Protein AF-A0A4Y2HZD9-F1 (afdb_monomer)

Structure (mmCIF, N/CA/C/O backbone):
data_AF-A0A4Y2HZD9-F1
#
_entry.id   AF-A0A4Y2HZD9-F1
#
loop_
_atom_site.group_PDB
_atom_site.id
_atom_site.type_symbol
_atom_site.label_atom_id
_atom_site.label_alt_id
_atom_site.label_comp_id
_atom_site.label_asym_id
_atom_site.label_entity_id
_atom_site.label_seq_id
_atom_site.pdbx_PDB_ins_code
_atom_site.Cartn_x
_atom_site.Cartn_y
_atom_site.Cartn_z
_atom_site.occupancy
_atom_site.B_iso_or_equiv
_atom_site.auth_seq_id
_atom_site.auth_comp_id
_atom_site.auth_asym_id
_atom_site.auth_atom_id
_atom_site.pdbx_PDB_model_num
ATOM 1 N N . MET A 1 1 ? -0.268 2.618 -6.077 1.00 78.06 1 MET A N 1
ATOM 2 C CA . MET A 1 1 ? -0.178 1.717 -7.253 1.00 78.06 1 MET A CA 1
ATOM 3 C C . MET A 1 1 ? -0.123 2.433 -8.601 1.00 78.06 1 MET A C 1
ATOM 5 O O . MET A 1 1 ? 0.536 1.923 -9.491 1.00 78.06 1 MET A O 1
ATOM 9 N N . ILE A 1 2 ? -0.770 3.588 -8.806 1.00 83.94 2 ILE A N 1
ATOM 10 C CA . ILE A 1 2 ? -0.682 4.289 -10.107 1.00 83.94 2 ILE A CA 1
ATOM 11 C C . ILE A 1 2 ? 0.770 4.608 -10.496 1.00 83.94 2 ILE A C 1
ATOM 13 O O . ILE A 1 2 ? 1.170 4.288 -11.606 1.00 83.94 2 ILE A O 1
ATOM 17 N N . GLY A 1 3 ? 1.582 5.127 -9.566 1.00 82.69 3 GLY A N 1
ATOM 18 C CA . GLY A 1 3 ? 2.997 5.425 -9.830 1.00 82.69 3 GLY A CA 1
ATOM 19 C C . GLY A 1 3 ? 3.832 4.200 -10.225 1.00 82.69 3 GLY A C 1
ATOM 20 O O . GLY A 1 3 ? 4.647 4.285 -11.137 1.00 82.69 3 GLY A O 1
ATOM 21 N N . THR A 1 4 ? 3.586 3.038 -9.607 1.00 86.00 4 THR A N 1
ATOM 22 C CA . THR A 1 4 ? 4.273 1.784 -9.960 1.00 86.00 4 THR A CA 1
ATOM 23 C C . THR A 1 4 ? 3.893 1.286 -11.345 1.00 86.00 4 THR A C 1
ATOM 25 O O . THR A 1 4 ? 4.765 0.890 -12.113 1.00 86.00 4 THR A O 1
ATOM 28 N N . PHE A 1 5 ? 2.601 1.321 -11.680 1.00 86.75 5 PHE A N 1
ATOM 29 C CA . PHE A 1 5 ? 2.126 0.870 -12.987 1.00 86.75 5 PHE A CA 1
ATOM 30 C C . PHE A 1 5 ? 2.533 1.821 -14.105 1.00 86.75 5 PHE A C 1
ATOM 32 O O . PHE A 1 5 ? 2.987 1.365 -15.147 1.00 86.75 5 PHE A O 1
ATOM 39 N N . TRP A 1 6 ? 2.435 3.129 -13.871 1.00 85.50 6 TRP A N 1
ATOM 40 C CA . TRP A 1 6 ? 2.895 4.143 -14.813 1.00 85.50 6 TRP A CA 1
ATOM 41 C C . TRP A 1 6 ? 4.392 4.004 -15.088 1.00 85.50 6 TRP A C 1
ATOM 43 O O . TRP A 1 6 ? 4.811 3.988 -16.242 1.00 85.50 6 TRP A O 1
ATOM 53 N N . GLY A 1 7 ? 5.184 3.815 -14.027 1.00 85.38 7 GLY A N 1
ATOM 54 C CA . GLY A 1 7 ? 6.617 3.601 -14.154 1.00 85.38 7 GLY A CA 1
ATOM 55 C C . GLY A 1 7 ? 6.957 2.361 -14.987 1.00 85.38 7 GLY A C 1
ATOM 56 O O . GLY A 1 7 ? 7.726 2.434 -15.943 1.00 85.38 7 GLY A O 1
ATOM 57 N N . GLY A 1 8 ? 6.320 1.227 -14.681 1.00 84.88 8 GLY A N 1
ATOM 58 C CA . GLY A 1 8 ? 6.495 -0.007 -15.451 1.00 84.88 8 GLY A CA 1
ATOM 59 C C . GLY A 1 8 ? 6.060 0.125 -16.915 1.00 84.88 8 GLY A C 1
ATOM 60 O O . GLY A 1 8 ? 6.761 -0.349 -17.807 1.00 84.88 8 GLY A O 1
ATOM 61 N N . TYR A 1 9 ? 4.946 0.813 -17.174 1.00 85.94 9 TYR A N 1
ATOM 62 C CA . TYR A 1 9 ? 4.437 1.053 -18.524 1.00 85.94 9 TYR A CA 1
ATOM 63 C C . TYR A 1 9 ? 5.407 1.888 -19.366 1.00 85.94 9 TYR A C 1
ATOM 65 O O . TYR A 1 9 ? 5.799 1.467 -20.454 1.00 85.94 9 TYR A O 1
ATOM 73 N N . CYS A 1 10 ? 5.852 3.040 -18.855 1.00 84.50 10 CYS A N 1
ATOM 74 C CA . CYS A 1 10 ? 6.812 3.888 -19.560 1.00 84.50 10 CYS A CA 1
ATOM 75 C C . CYS A 1 10 ? 8.132 3.151 -19.819 1.00 84.50 10 CYS A C 1
ATOM 77 O O . CYS A 1 10 ? 8.665 3.233 -20.924 1.00 84.50 10 CYS A O 1
ATOM 79 N N . ALA A 1 11 ? 8.626 2.377 -18.846 1.00 84.00 11 ALA A N 1
ATOM 80 C CA . ALA A 1 11 ? 9.841 1.586 -19.024 1.00 84.00 11 ALA A CA 1
ATOM 81 C C . ALA A 1 11 ? 9.712 0.537 -20.143 1.00 84.00 11 ALA A C 1
ATOM 83 O O . ALA A 1 11 ? 10.686 0.258 -20.843 1.00 84.00 11 ALA A O 1
ATOM 84 N N . MET A 1 12 ? 8.518 -0.029 -20.335 1.00 81.00 12 MET A N 1
ATOM 85 C CA . MET A 1 12 ? 8.252 -0.989 -21.403 1.00 81.00 12 MET A CA 1
ATOM 86 C C . MET A 1 12 ? 8.132 -0.316 -22.777 1.00 81.00 12 MET A C 1
ATOM 88 O O . MET A 1 12 ? 8.763 -0.773 -23.727 1.00 81.00 12 MET A O 1
ATOM 92 N N . VAL A 1 13 ? 7.370 0.778 -22.881 1.00 83.56 13 VAL A N 1
ATOM 93 C CA . VAL A 1 13 ? 7.128 1.496 -24.148 1.00 83.56 13 VAL A CA 1
ATOM 94 C C . VAL A 1 13 ? 8.403 2.127 -24.697 1.00 83.56 13 VAL A C 1
ATOM 96 O O . VAL A 1 13 ? 8.680 2.031 -25.889 1.00 83.56 13 VAL A O 1
ATOM 99 N N . PHE A 1 14 ? 9.210 2.748 -23.839 1.00 80.00 14 PHE A N 1
ATOM 100 C CA . PHE A 1 14 ? 10.403 3.471 -24.274 1.00 80.00 14 PHE A CA 1
ATOM 101 C C . PHE A 1 14 ? 11.665 2.606 -24.302 1.00 80.00 14 PHE A C 1
ATOM 103 O O . PHE A 1 14 ? 12.737 3.122 -24.594 1.00 80.00 14 PHE A O 1
ATOM 110 N N . ARG A 1 15 ? 11.559 1.290 -24.064 1.00 75.62 15 ARG A N 1
ATOM 111 C CA . ARG A 1 15 ? 12.684 0.361 -23.848 1.00 75.62 15 ARG A CA 1
ATOM 112 C C . ARG A 1 15 ? 13.853 0.495 -24.834 1.00 75.62 15 ARG A C 1
ATOM 114 O O . ARG A 1 15 ? 14.992 0.324 -24.419 1.00 75.62 15 ARG A O 1
ATOM 121 N N . GLN A 1 16 ? 13.589 0.764 -26.114 1.00 75.44 16 GLN A N 1
ATOM 122 C CA . GLN A 1 16 ? 14.630 0.881 -27.150 1.00 75.44 16 GLN A CA 1
ATOM 123 C C . GLN A 1 16 ? 15.399 2.215 -27.123 1.00 75.44 16 GLN A C 1
ATOM 125 O O . GLN A 1 16 ? 16.511 2.267 -27.632 1.00 75.44 16 GLN A O 1
ATOM 130 N N . ASN A 1 17 ? 14.840 3.258 -26.503 1.00 74.62 17 ASN A N 1
ATOM 131 C CA . ASN A 1 17 ? 15.396 4.615 -26.456 1.00 74.62 17 ASN A CA 1
ATOM 132 C C . ASN A 1 17 ? 15.811 5.036 -25.032 1.00 74.62 17 ASN A C 1
ATOM 134 O O . ASN A 1 17 ? 15.954 6.228 -24.768 1.00 74.62 17 ASN A O 1
ATOM 138 N N . MET A 1 18 ? 15.924 4.094 -24.086 1.00 78.56 18 MET A N 1
ATOM 139 C CA . MET A 1 18 ? 16.172 4.422 -22.677 1.00 78.56 18 MET A CA 1
ATOM 140 C C . MET A 1 18 ? 17.650 4.301 -22.324 1.00 78.56 18 MET A C 1
ATOM 142 O O . MET A 1 18 ? 18.189 3.196 -22.264 1.00 78.56 18 MET A O 1
ATOM 146 N N . ASP A 1 19 ? 18.260 5.431 -21.981 1.00 86.38 19 ASP A N 1
ATOM 147 C CA . ASP A 1 19 ? 19.543 5.457 -21.284 1.00 86.38 19 ASP A CA 1
ATOM 148 C C . ASP A 1 19 ? 19.384 5.052 -19.808 1.00 86.38 19 ASP A C 1
ATOM 150 O O . ASP A 1 19 ? 18.301 5.145 -19.215 1.00 86.38 19 ASP A O 1
ATOM 154 N N . TYR A 1 20 ? 20.489 4.633 -19.183 1.00 84.25 20 TYR A N 1
ATOM 155 C CA . TYR A 1 20 ? 20.511 4.193 -17.783 1.00 84.25 20 TYR A CA 1
ATOM 156 C C . TYR A 1 20 ? 20.001 5.260 -16.805 1.00 84.25 20 TYR A C 1
ATOM 158 O O . TYR A 1 20 ? 19.301 4.926 -15.848 1.00 84.25 20 TYR A O 1
ATOM 166 N N . GLU A 1 21 ? 20.310 6.536 -17.048 1.00 86.31 21 GLU A N 1
ATOM 167 C CA . GLU A 1 21 ? 19.846 7.646 -16.206 1.00 86.31 21 GLU A CA 1
ATOM 168 C C . GLU A 1 21 ? 18.326 7.801 -16.261 1.00 86.31 21 GLU A C 1
ATOM 170 O O . GLU A 1 21 ? 17.665 7.947 -15.230 1.00 86.31 21 GLU A O 1
ATOM 175 N N . TYR A 1 22 ? 17.753 7.702 -17.461 1.00 84.75 22 TYR A N 1
ATOM 176 C CA . TYR A 1 22 ? 16.314 7.807 -17.656 1.00 84.75 22 TYR A CA 1
ATOM 177 C C . TYR A 1 22 ? 15.584 6.609 -17.037 1.00 84.75 22 TYR A C 1
ATOM 179 O O . TYR A 1 22 ? 14.567 6.782 -16.366 1.00 84.75 22 TYR A O 1
ATOM 187 N N . PHE A 1 23 ? 16.144 5.401 -17.160 1.00 85.31 23 PHE A N 1
ATOM 188 C CA . PHE A 1 23 ? 15.626 4.217 -16.474 1.00 85.31 23 PHE A CA 1
ATOM 189 C C . PHE A 1 23 ? 15.626 4.384 -14.946 1.00 85.31 23 PHE A C 1
ATOM 191 O O . PHE A 1 23 ? 14.612 4.119 -14.298 1.00 85.31 23 PHE A O 1
ATOM 198 N N . PHE A 1 24 ? 16.721 4.875 -14.357 1.00 86.38 24 PHE A N 1
ATOM 199 C CA . PHE A 1 24 ? 16.798 5.133 -12.915 1.00 86.38 24 PHE A CA 1
ATOM 200 C C . PHE A 1 24 ? 15.796 6.195 -12.455 1.00 86.38 24 PHE A C 1
ATOM 202 O O . PHE A 1 24 ? 15.105 5.994 -11.453 1.00 86.38 24 PHE A O 1
ATOM 209 N N . SER A 1 25 ? 15.667 7.283 -13.217 1.00 87.38 25 SER A N 1
ATOM 210 C CA . SER A 1 25 ? 14.686 8.347 -12.975 1.00 87.38 25 SER A CA 1
ATOM 211 C C . SER A 1 25 ? 13.246 7.818 -12.936 1.00 87.38 25 SER A C 1
ATOM 213 O O . SER A 1 25 ? 12.406 8.339 -12.208 1.00 87.38 25 SER A O 1
ATOM 215 N N . LEU A 1 26 ? 12.966 6.728 -13.653 1.00 86.12 26 LEU A N 1
ATOM 216 C CA . LEU A 1 26 ? 11.655 6.083 -13.716 1.00 86.12 26 LEU A CA 1
ATOM 217 C C . LEU A 1 26 ? 11.439 5.019 -12.623 1.00 86.12 26 LEU A C 1
ATOM 219 O O . LEU A 1 26 ? 10.344 4.896 -12.057 1.00 86.12 26 LEU A O 1
ATOM 223 N N . MET A 1 27 ? 12.483 4.263 -12.280 1.00 86.06 27 MET A N 1
ATOM 224 C CA . MET A 1 27 ? 12.415 3.181 -11.289 1.00 86.06 27 MET A CA 1
ATOM 225 C C . MET A 1 27 ? 12.418 3.683 -9.839 1.00 86.06 27 MET A C 1
ATOM 227 O O . MET A 1 27 ? 11.765 3.093 -8.978 1.00 86.06 27 MET A O 1
ATOM 231 N N . VAL A 1 28 ? 13.105 4.790 -9.544 1.00 89.94 28 VAL A N 1
ATOM 232 C CA . VAL A 1 28 ? 13.182 5.323 -8.172 1.00 89.94 28 VAL A CA 1
ATOM 233 C C . VAL A 1 28 ? 11.818 5.829 -7.669 1.00 89.94 28 VAL A C 1
ATOM 235 O O . VAL A 1 28 ? 11.384 5.380 -6.604 1.00 89.94 28 VAL A O 1
ATOM 238 N N . PRO A 1 29 ? 11.075 6.685 -8.401 1.00 89.44 29 PRO A N 1
ATOM 239 C CA . PRO A 1 29 ? 9.765 7.159 -7.954 1.00 89.44 29 PRO A CA 1
ATOM 240 C C . PRO A 1 29 ? 8.715 6.047 -7.915 1.00 89.44 29 PRO A C 1
ATOM 242 O O . PRO A 1 29 ? 7.870 6.020 -7.018 1.00 89.44 29 PRO A O 1
ATOM 245 N N . SER A 1 30 ? 8.768 5.102 -8.860 1.00 8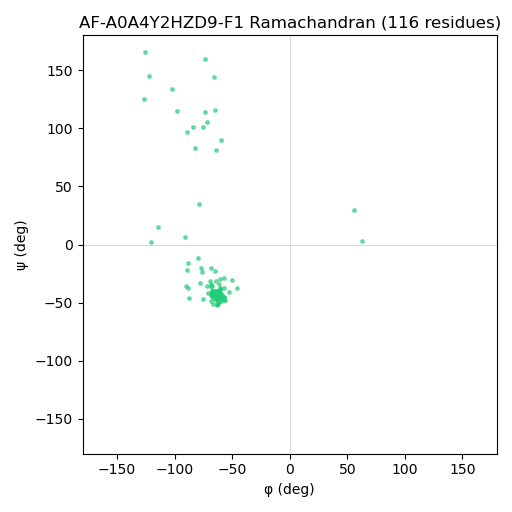8.81 30 SER A N 1
ATOM 246 C CA . SER A 1 30 ? 7.866 3.948 -8.861 1.00 88.81 30 SER A CA 1
ATOM 247 C C . SER A 1 30 ? 8.110 3.068 -7.632 1.00 88.81 30 SER A C 1
ATOM 249 O O . SER A 1 30 ? 7.157 2.793 -6.898 1.00 88.81 30 SER A O 1
ATOM 251 N N . GLY A 1 31 ? 9.366 2.741 -7.319 1.00 90.50 31 GLY A N 1
ATOM 252 C CA . GLY A 1 31 ? 9.747 2.047 -6.087 1.00 90.50 31 GLY A CA 1
ATOM 253 C C . GLY A 1 31 ? 9.307 2.789 -4.821 1.00 90.50 31 GLY A C 1
ATOM 254 O O . GLY A 1 31 ? 8.660 2.197 -3.959 1.00 90.50 31 GLY A O 1
ATOM 255 N N . ALA A 1 32 ? 9.561 4.098 -4.737 1.00 92.38 32 ALA A N 1
ATOM 256 C CA . ALA A 1 32 ? 9.144 4.927 -3.603 1.00 92.38 32 ALA A CA 1
ATOM 257 C C . ALA A 1 32 ? 7.615 4.958 -3.417 1.00 92.38 32 ALA A C 1
ATOM 259 O O . ALA A 1 32 ? 7.104 4.925 -2.298 1.00 92.38 32 ALA A O 1
ATOM 260 N N . SER A 1 33 ? 6.852 4.977 -4.513 1.00 91.12 33 SER A N 1
ATOM 261 C CA . SER A 1 33 ? 5.388 4.946 -4.444 1.00 91.12 33 SER A CA 1
ATOM 262 C C . SER A 1 33 ? 4.845 3.597 -3.952 1.00 91.12 33 SER A C 1
ATOM 264 O O . SER A 1 33 ? 3.815 3.558 -3.274 1.00 91.12 33 SER A O 1
ATOM 266 N N . LEU A 1 34 ? 5.541 2.494 -4.254 1.00 91.19 34 LEU A N 1
ATOM 267 C CA . LEU A 1 34 ? 5.220 1.164 -3.736 1.00 91.19 34 LEU A CA 1
ATOM 268 C C . LEU A 1 34 ? 5.493 1.079 -2.235 1.00 91.19 34 LEU A C 1
ATOM 270 O O . LEU A 1 34 ? 4.633 0.629 -1.479 1.00 91.19 34 LEU A O 1
ATOM 274 N N . THR A 1 35 ? 6.674 1.524 -1.803 1.00 93.25 35 THR A N 1
ATOM 275 C CA . THR A 1 35 ? 7.077 1.465 -0.393 1.00 93.25 35 THR A CA 1
ATOM 276 C C . THR A 1 35 ? 6.181 2.334 0.475 1.00 93.25 35 THR A C 1
ATOM 278 O O . THR A 1 35 ? 5.718 1.866 1.512 1.00 93.25 35 THR A O 1
ATOM 281 N N . LEU A 1 36 ? 5.847 3.549 0.031 1.00 93.19 36 LEU A N 1
ATOM 282 C CA . LEU A 1 36 ? 4.921 4.431 0.742 1.00 93.19 36 LEU A CA 1
ATOM 283 C C . LEU A 1 36 ? 3.528 3.807 0.875 1.00 93.19 36 LEU A C 1
ATOM 285 O O . LEU A 1 36 ? 2.927 3.842 1.947 1.00 93.19 36 LEU A O 1
ATOM 289 N N . MET A 1 37 ? 3.023 3.181 -0.189 1.00 92.00 37 MET A N 1
ATOM 290 C CA . MET A 1 37 ? 1.737 2.493 -0.137 1.00 92.00 37 MET A CA 1
ATOM 291 C C . MET A 1 37 ? 1.757 1.315 0.847 1.00 92.00 37 MET A C 1
ATOM 293 O O . MET A 1 37 ? 0.832 1.175 1.647 1.00 92.00 37 MET A O 1
ATOM 297 N N . LEU A 1 38 ? 2.805 0.485 0.818 1.00 92.00 38 LEU A N 1
ATOM 298 C CA . LEU A 1 38 ? 2.964 -0.619 1.767 1.00 92.00 38 LEU A CA 1
ATOM 299 C C . LEU A 1 38 ? 3.080 -0.111 3.205 1.00 92.00 38 LEU A C 1
ATOM 301 O O . LEU A 1 38 ? 2.447 -0.684 4.084 1.00 92.00 38 LEU A O 1
ATOM 305 N N . LEU A 1 39 ? 3.816 0.977 3.444 1.00 94.50 39 LEU A N 1
ATOM 306 C CA . LEU A 1 39 ? 3.968 1.583 4.767 1.00 94.50 39 LEU A CA 1
ATOM 307 C C . LEU A 1 39 ? 2.615 2.018 5.349 1.00 94.50 39 LEU A C 1
ATOM 309 O O . LEU A 1 39 ? 2.318 1.726 6.508 1.00 94.50 39 LEU A O 1
ATOM 313 N N . ILE A 1 40 ? 1.774 2.670 4.540 1.00 92.25 40 ILE A N 1
ATOM 314 C CA . ILE A 1 40 ? 0.429 3.098 4.954 1.00 92.25 40 ILE A CA 1
ATOM 315 C C . ILE A 1 40 ? -0.453 1.884 5.260 1.00 92.25 40 ILE A C 1
ATOM 317 O O . ILE A 1 40 ? -1.104 1.845 6.300 1.00 92.25 40 ILE A O 1
ATOM 321 N N . MET A 1 41 ? -0.460 0.871 4.390 1.00 92.81 41 MET A N 1
ATOM 322 C CA . MET A 1 41 ? -1.292 -0.316 4.609 1.00 92.81 41 MET A CA 1
ATOM 323 C C . MET A 1 41 ? -0.826 -1.144 5.809 1.00 92.81 41 MET A C 1
ATOM 325 O O . MET A 1 41 ? -1.660 -1.596 6.588 1.00 92.81 41 MET A O 1
ATOM 329 N N . LEU A 1 42 ? 0.487 -1.317 5.989 1.00 92.69 42 LEU A N 1
ATOM 330 C CA . LEU A 1 42 ? 1.067 -2.036 7.125 1.00 92.69 42 LEU A CA 1
ATOM 331 C C . LEU A 1 42 ? 0.744 -1.330 8.438 1.00 92.69 42 LEU A C 1
ATOM 333 O 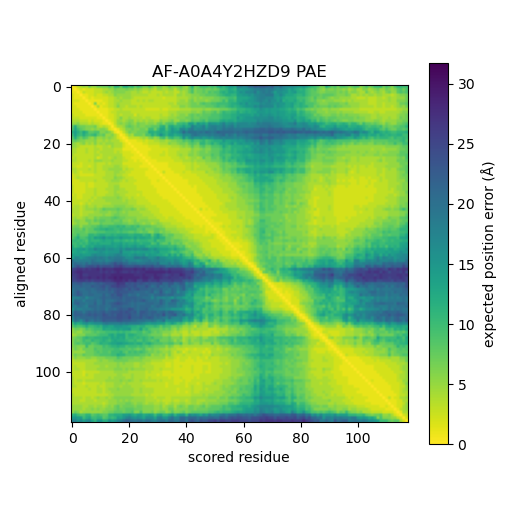O . LEU A 1 42 ? 0.200 -1.960 9.342 1.00 92.69 42 LEU A O 1
ATOM 337 N N . SER A 1 43 ? 1.012 -0.025 8.530 1.00 92.88 43 SER A N 1
ATOM 338 C CA . SER A 1 43 ? 0.692 0.755 9.731 1.00 92.88 43 SER A CA 1
ATOM 339 C C . SER A 1 43 ? -0.808 0.737 10.034 1.00 92.88 43 SER A C 1
ATOM 341 O O . SER A 1 43 ? -1.188 0.433 11.163 1.00 92.88 43 SER A O 1
ATOM 343 N N . GLY A 1 44 ? -1.659 0.940 9.024 1.00 9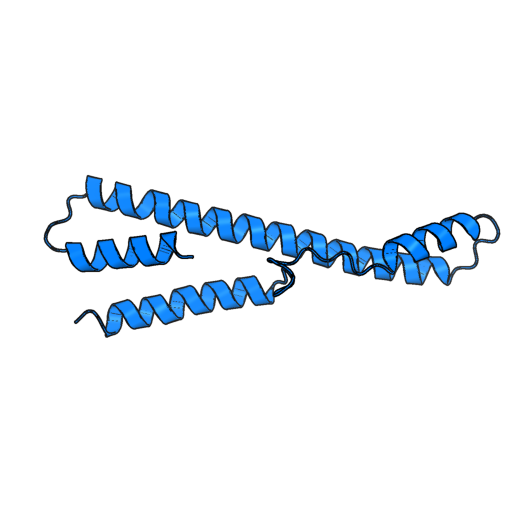1.06 44 GLY A N 1
ATOM 344 C CA . GLY A 1 44 ? -3.111 0.833 9.167 1.00 91.06 44 GLY A CA 1
ATOM 345 C C . GLY A 1 44 ? -3.560 -0.547 9.654 1.00 91.06 44 GLY A C 1
ATOM 346 O O . GLY A 1 44 ? -4.380 -0.638 10.566 1.00 91.06 44 GLY A O 1
ATOM 347 N N . SER A 1 45 ? -2.989 -1.625 9.105 1.00 92.88 45 SER A N 1
ATOM 348 C CA . SER A 1 45 ? -3.329 -2.995 9.510 1.00 92.88 45 SER A CA 1
ATOM 349 C C . SER A 1 45 ? -2.903 -3.312 10.941 1.00 92.88 45 SER A C 1
ATOM 351 O O . SER A 1 45 ? -3.674 -3.912 11.684 1.00 92.88 45 SER A O 1
ATOM 353 N N . LEU A 1 46 ? -1.724 -2.846 11.362 1.00 91.12 46 LEU A N 1
ATOM 354 C CA . LEU A 1 46 ? -1.226 -3.046 12.722 1.00 91.12 46 LEU A CA 1
ATOM 355 C C . LEU A 1 46 ? -2.088 -2.303 13.744 1.00 91.12 46 LEU A C 1
ATOM 357 O O . LEU A 1 46 ? -2.425 -2.859 14.787 1.00 91.12 46 LEU A O 1
ATOM 361 N N . VAL A 1 47 ? -2.482 -1.065 13.435 1.00 91.31 47 VAL A N 1
ATOM 362 C CA . VAL A 1 47 ? -3.382 -0.277 14.288 1.00 91.31 47 VAL A CA 1
ATOM 363 C C . VAL A 1 47 ? -4.755 -0.945 14.393 1.00 91.31 47 VAL A C 1
ATOM 365 O O . VAL A 1 47 ? -5.304 -1.046 15.492 1.00 91.31 47 VAL A O 1
ATOM 368 N N . ASN A 1 48 ? -5.295 -1.454 13.285 1.00 90.75 48 ASN A N 1
ATOM 369 C CA . ASN A 1 48 ? -6.570 -2.173 13.290 1.00 90.75 48 ASN A CA 1
ATOM 370 C C . ASN A 1 48 ? -6.506 -3.463 14.114 1.00 90.75 48 ASN A C 1
ATOM 372 O O . ASN A 1 48 ? -7.376 -3.696 14.951 1.00 90.75 48 ASN A O 1
ATOM 376 N N . GLU A 1 49 ? -5.461 -4.271 13.940 1.00 88.94 49 GLU A N 1
ATOM 377 C CA . GLU A 1 49 ? -5.256 -5.495 14.724 1.00 88.94 49 GLU A CA 1
ATOM 378 C C . GLU A 1 49 ? -5.097 -5.206 16.216 1.00 88.94 49 GLU A C 1
ATOM 380 O O . GLU A 1 49 ? -5.693 -5.891 17.051 1.00 88.94 49 GLU A O 1
ATOM 385 N N . MET A 1 50 ? -4.333 -4.167 16.561 1.00 87.50 50 MET A N 1
ATOM 386 C CA . MET A 1 50 ? -4.163 -3.746 17.948 1.00 87.50 50 MET A CA 1
ATOM 387 C C . MET A 1 50 ? -5.494 -3.292 18.550 1.00 87.50 50 MET A C 1
ATOM 389 O O . MET A 1 50 ? -5.803 -3.670 19.674 1.00 87.50 50 MET A O 1
ATOM 393 N N . THR A 1 51 ? -6.313 -2.559 17.795 1.00 85.94 51 THR A N 1
ATOM 394 C CA . THR A 1 51 ? -7.631 -2.098 18.256 1.00 85.94 51 THR A CA 1
ATOM 395 C C . THR A 1 51 ? -8.566 -3.276 18.541 1.00 85.94 51 THR A C 1
ATOM 397 O O . THR A 1 51 ? -9.191 -3.314 19.601 1.00 85.94 51 THR A O 1
ATOM 400 N N . ILE A 1 52 ? -8.603 -4.279 17.656 1.00 85.12 52 ILE A N 1
ATOM 401 C CA . ILE A 1 52 ? -9.389 -5.510 17.847 1.00 85.12 52 ILE A CA 1
ATOM 402 C C . ILE A 1 52 ? -8.898 -6.281 19.083 1.00 85.12 52 ILE A C 1
ATOM 404 O O . ILE A 1 52 ? -9.693 -6.709 19.920 1.00 85.12 52 ILE A O 1
ATOM 408 N N . SER A 1 53 ? -7.580 -6.421 19.243 1.00 85.00 53 SER A N 1
ATOM 409 C CA . SER A 1 53 ? -6.986 -7.086 20.408 1.00 85.00 53 SER A CA 1
ATOM 410 C C . SER A 1 53 ? -7.316 -6.354 21.716 1.00 85.00 53 SER A C 1
ATOM 412 O O . SER A 1 53 ? -7.761 -6.970 22.687 1.00 85.00 53 SER A O 1
ATOM 414 N N . SER A 1 54 ? -7.191 -5.024 21.735 1.00 82.50 54 SER A N 1
ATOM 415 C CA . SER A 1 54 ? -7.550 -4.194 22.887 1.00 82.50 54 SER A CA 1
ATOM 416 C C . SER A 1 54 ? -9.033 -4.302 23.238 1.00 82.50 54 SER A C 1
ATOM 418 O O . SER A 1 54 ? -9.356 -4.404 24.420 1.00 82.50 54 SER A O 1
ATOM 420 N N . GLN A 1 55 ? -9.929 -4.353 22.247 1.00 80.81 55 GLN A N 1
ATOM 421 C CA . GLN A 1 55 ? -11.359 -4.591 22.474 1.00 80.81 55 GLN A CA 1
ATOM 422 C C . GLN A 1 55 ? -11.610 -5.944 23.148 1.00 80.81 55 GLN A C 1
ATOM 424 O O . GLN A 1 55 ? -12.375 -6.008 24.111 1.00 80.81 55 GLN A O 1
ATOM 429 N N . HIS A 1 56 ? -10.941 -7.013 22.708 1.00 80.75 56 HIS A N 1
ATOM 430 C CA . HIS A 1 56 ? -11.058 -8.330 23.340 1.00 80.75 56 HIS A CA 1
ATOM 431 C C . HIS A 1 56 ? -10.555 -8.339 24.788 1.00 80.75 56 HIS A C 1
ATOM 433 O O . HIS A 1 56 ? -11.208 -8.917 25.659 1.00 80.75 56 HIS A O 1
ATOM 439 N N . VAL A 1 57 ? -9.427 -7.679 25.071 1.00 80.62 57 VAL A N 1
ATOM 440 C CA . VAL A 1 57 ? -8.908 -7.541 26.443 1.00 80.62 57 VAL A CA 1
ATOM 441 C C . VAL A 1 57 ? -9.896 -6.772 27.319 1.00 80.62 57 VAL A C 1
ATOM 443 O O . VAL A 1 57 ? -10.179 -7.202 28.434 1.00 80.62 57 VAL A O 1
ATOM 446 N N . LEU A 1 58 ? -10.473 -5.685 26.806 1.00 75.81 58 LEU A N 1
ATOM 447 C CA . LEU A 1 58 ? -11.483 -4.890 27.507 1.00 75.81 58 LEU A CA 1
ATOM 448 C C . LEU A 1 58 ? -12.759 -5.672 27.800 1.00 75.81 58 LEU A C 1
ATOM 450 O O . LEU A 1 58 ? -13.266 -5.601 28.916 1.00 75.81 58 LEU A O 1
ATOM 454 N N . GLN A 1 59 ? -13.257 -6.450 26.837 1.00 74.81 59 GLN A N 1
ATOM 455 C CA . GLN A 1 59 ? -14.393 -7.345 27.059 1.00 74.81 59 GLN A CA 1
ATOM 456 C C . GLN A 1 59 ? -14.089 -8.346 28.178 1.00 74.81 59 GLN A C 1
ATOM 458 O O . GLN A 1 59 ? -14.893 -8.513 29.095 1.00 74.81 59 GLN A O 1
ATOM 463 N N . LYS A 1 60 ? -12.897 -8.951 28.159 1.00 76.25 60 LYS A N 1
ATOM 464 C CA . LYS A 1 60 ? -12.463 -9.897 29.192 1.00 76.25 60 LYS A CA 1
ATOM 465 C C . LYS A 1 60 ? -12.332 -9.235 30.566 1.00 76.25 60 LYS A C 1
ATOM 467 O O . LYS A 1 60 ? -12.750 -9.822 31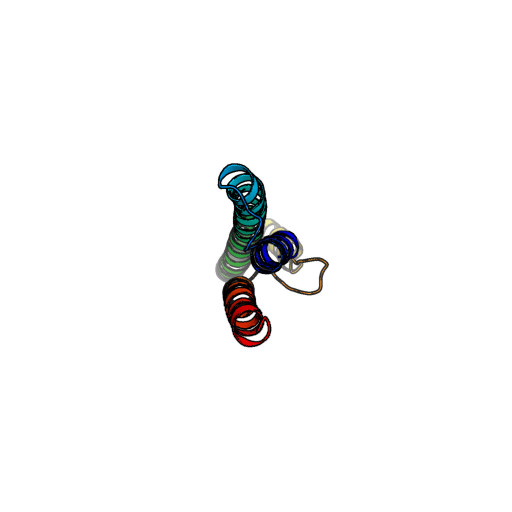.556 1.00 76.25 60 LYS A O 1
ATOM 472 N N . LEU A 1 61 ? -11.805 -8.011 30.622 1.00 72.31 61 LEU A N 1
ATOM 473 C CA . LEU A 1 61 ? -11.675 -7.233 31.854 1.00 72.31 61 LEU A CA 1
ATOM 474 C C . LEU A 1 61 ? -13.045 -6.829 32.408 1.00 72.31 61 LEU A C 1
ATOM 476 O O . LEU A 1 61 ? -13.264 -6.935 33.603 1.00 72.31 61 LEU A O 1
ATOM 480 N N . SER A 1 62 ? -13.985 -6.434 31.547 1.00 66.69 62 SER A N 1
ATOM 481 C CA . SER A 1 62 ? -15.346 -6.073 31.962 1.00 66.69 62 SER A CA 1
ATOM 482 C C . SER A 1 62 ? -16.154 -7.23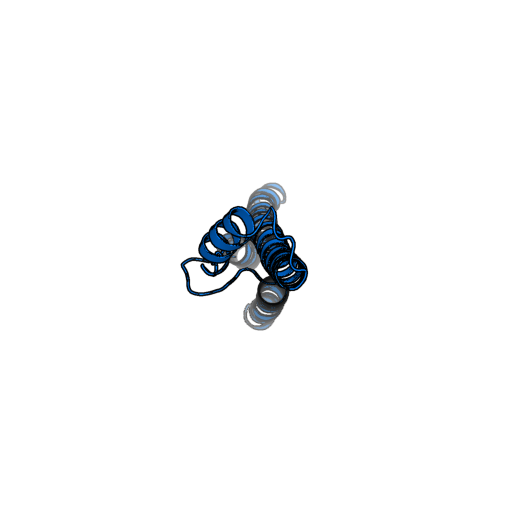6 32.540 1.00 66.69 62 SER A C 1
ATOM 484 O O . SER A 1 62 ? -17.095 -7.002 33.287 1.00 66.69 62 SER A O 1
ATOM 486 N N . TYR A 1 63 ? -15.789 -8.479 32.210 1.00 67.50 63 TYR A N 1
ATOM 487 C CA . TYR A 1 63 ? -16.385 -9.678 32.805 1.00 67.50 63 TYR A CA 1
ATOM 488 C C . TYR A 1 63 ? -15.864 -9.944 34.227 1.00 67.50 63 TYR A C 1
ATOM 490 O O . TYR A 1 63 ? -16.521 -10.603 35.031 1.00 67.50 63 TYR A O 1
ATOM 498 N N . ILE A 1 64 ? -14.679 -9.427 34.554 1.00 68.00 64 ILE A N 1
ATOM 499 C CA . ILE A 1 64 ? -14.113 -9.491 35.896 1.00 68.00 64 ILE A CA 1
ATOM 500 C C . ILE A 1 64 ? -14.715 -8.315 36.674 1.00 68.00 64 ILE A C 1
ATOM 502 O O . ILE A 1 64 ? -14.306 -7.172 36.490 1.00 68.00 64 ILE A O 1
ATOM 506 N N . ASN A 1 65 ? -15.7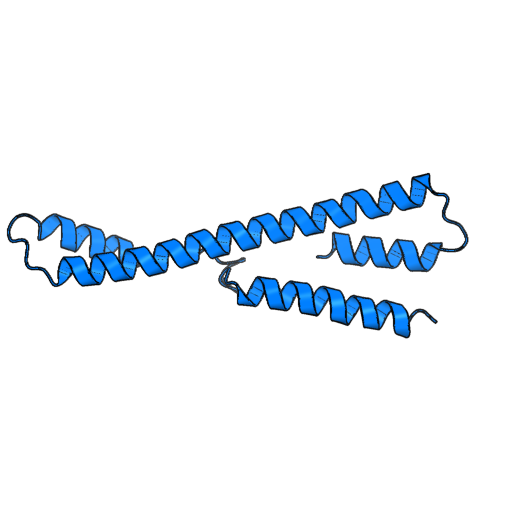17 -8.589 37.515 1.00 58.72 65 ASN A N 1
ATOM 507 C CA . ASN A 1 65 ? -16.383 -7.586 38.353 1.00 58.72 65 ASN A CA 1
ATOM 508 C C . ASN A 1 65 ? -15.385 -6.912 39.315 1.00 58.72 65 ASN A C 1
ATOM 510 O O . ASN A 1 65 ? -15.180 -7.365 40.439 1.00 58.72 65 ASN A O 1
ATOM 514 N N . LEU A 1 66 ? -14.764 -5.815 38.878 1.00 64.19 66 LEU A N 1
ATOM 515 C CA . LEU A 1 66 ? -14.088 -4.865 39.757 1.00 64.19 66 LEU A CA 1
ATOM 516 C C . LEU A 1 66 ? -15.112 -3.810 40.193 1.00 64.19 66 LEU A C 1
ATOM 518 O O . LEU A 1 66 ? -15.339 -2.824 39.491 1.00 64.19 66 LEU A O 1
ATOM 522 N N . GLU A 1 67 ? -15.697 -4.008 41.376 1.00 59.75 67 GLU A N 1
ATOM 523 C CA . GLU A 1 67 ? -16.654 -3.093 42.031 1.00 59.75 67 GLU A CA 1
ATOM 524 C C . GLU A 1 67 ? -16.163 -1.633 42.093 1.00 59.75 67 GLU A C 1
ATOM 526 O O . GLU A 1 67 ? -16.949 -0.695 42.004 1.00 59.75 67 GLU A O 1
ATOM 531 N N . SER A 1 68 ? -14.849 -1.407 42.175 1.00 62.91 68 SER A N 1
ATOM 532 C CA . SER A 1 68 ? -14.253 -0.063 42.210 1.00 62.91 68 SER A CA 1
ATOM 533 C C . SER A 1 68 ? -14.146 0.619 40.839 1.00 62.91 68 SER A C 1
ATOM 535 O O . SER A 1 68 ? -13.847 1.811 40.760 1.00 62.91 68 SER A O 1
ATOM 537 N N . SER A 1 69 ? -14.360 -0.125 39.750 1.00 66.88 69 SER A N 1
ATOM 538 C CA . SER A 1 69 ? -13.995 0.275 38.384 1.00 66.88 69 SER A CA 1
ATOM 539 C C . SER A 1 69 ? -15.179 0.349 37.422 1.00 66.88 69 SER A C 1
ATOM 541 O O . SER A 1 69 ? -14.973 0.662 36.251 1.00 66.88 69 SER A O 1
ATOM 543 N N . GLU A 1 70 ? -16.415 0.110 37.872 1.00 69.44 70 GLU A N 1
ATOM 544 C CA . GLU A 1 70 ? -17.598 0.060 36.996 1.00 69.44 70 GLU A CA 1
ATOM 545 C C . GLU A 1 70 ? -17.760 1.305 36.112 1.00 69.44 70 GLU A C 1
ATOM 547 O O . GLU A 1 70 ? -18.053 1.183 34.920 1.00 69.44 70 GLU A O 1
ATOM 552 N N . LYS A 1 71 ? -17.508 2.505 36.658 1.00 72.38 71 LYS A N 1
ATOM 553 C CA . LYS A 1 71 ? -17.537 3.771 35.896 1.00 72.38 71 LYS A CA 1
ATOM 554 C C . LYS A 1 71 ? -16.461 3.826 34.808 1.00 72.38 71 LYS A C 1
ATOM 556 O O . LYS A 1 71 ? -16.717 4.294 33.702 1.00 72.38 71 LYS A O 1
ATOM 561 N N . LEU A 1 72 ? -15.261 3.337 35.111 1.00 71.75 72 LEU A N 1
ATOM 562 C CA . LEU A 1 72 ? -14.148 3.261 34.163 1.00 71.75 72 LEU A CA 1
ATOM 563 C C . LEU A 1 72 ? -14.454 2.254 33.050 1.00 71.75 72 LEU A C 1
ATOM 565 O O . LEU A 1 72 ? -14.288 2.570 31.875 1.00 71.75 72 LEU A O 1
ATOM 569 N N . ILE A 1 73 ? -14.987 1.085 33.413 1.00 73.31 73 ILE A N 1
ATOM 570 C CA . ILE A 1 73 ? -15.392 0.030 32.479 1.00 73.31 73 ILE A CA 1
ATOM 571 C C . ILE A 1 73 ? -16.503 0.526 31.547 1.00 73.31 73 ILE A C 1
ATOM 573 O O . ILE A 1 73 ? -16.435 0.291 30.342 1.00 73.31 73 ILE A O 1
ATOM 577 N N . THR A 1 74 ? -17.498 1.258 32.056 1.00 71.81 74 THR A N 1
ATOM 578 C CA . THR A 1 74 ? -18.588 1.808 31.228 1.00 71.81 74 THR A CA 1
ATOM 579 C C . THR A 1 74 ? -18.121 2.898 30.267 1.00 71.81 74 THR A C 1
ATOM 581 O O . THR A 1 74 ? -18.527 2.876 29.103 1.00 71.81 74 THR A O 1
ATOM 584 N N . ILE A 1 75 ? -17.247 3.816 30.696 1.00 74.81 75 ILE A N 1
ATOM 585 C CA . ILE A 1 75 ? -16.654 4.837 29.810 1.00 74.81 75 ILE A CA 1
ATOM 586 C C . ILE A 1 75 ? -15.829 4.167 28.709 1.00 74.81 75 ILE A C 1
ATOM 588 O O . ILE A 1 75 ? -16.013 4.467 27.529 1.00 74.81 75 ILE A O 1
ATOM 592 N N . CYS A 1 76 ? -14.974 3.213 29.081 1.00 70.19 76 CYS A N 1
ATOM 593 C CA . CYS A 1 76 ? -14.153 2.480 28.125 1.00 70.19 76 CYS A CA 1
ATOM 594 C C . CYS A 1 76 ? -15.029 1.692 27.142 1.00 70.19 76 CYS A C 1
ATOM 596 O O . CYS A 1 76 ? -14.821 1.765 25.936 1.00 70.19 76 CYS A O 1
ATOM 598 N N . ARG A 1 77 ? -16.085 1.022 27.622 1.00 69.44 77 ARG A N 1
ATOM 599 C CA . ARG A 1 77 ? -17.039 0.312 26.763 1.00 69.44 77 ARG A CA 1
ATOM 600 C C . ARG A 1 77 ? -17.670 1.245 25.737 1.00 69.44 77 ARG A C 1
ATOM 602 O O . ARG A 1 77 ? -17.709 0.874 24.576 1.00 69.44 77 ARG A O 1
ATOM 609 N N . LYS A 1 78 ? -18.105 2.443 26.141 1.00 71.81 78 LYS A N 1
ATOM 610 C CA . LYS A 1 78 ? -18.753 3.426 25.257 1.00 71.81 78 LYS A CA 1
ATOM 611 C C . LYS A 1 78 ? -17.815 3.918 24.147 1.00 71.81 78 LYS A C 1
ATOM 613 O O . LYS A 1 78 ? -18.230 4.004 22.993 1.00 71.81 78 LYS A O 1
ATOM 618 N N . GLU A 1 79 ? -16.552 4.175 24.484 1.00 69.62 79 GLU A N 1
ATOM 619 C CA . GLU A 1 79 ? -15.518 4.600 23.529 1.00 69.62 79 GLU A CA 1
ATOM 620 C C . GLU A 1 79 ? -15.056 3.476 22.592 1.00 69.62 79 GLU A C 1
ATOM 622 O O . GLU A 1 79 ? -14.793 3.729 21.416 1.00 69.62 79 GLU A O 1
ATOM 627 N N . PHE A 1 80 ? -14.987 2.235 23.085 1.00 64.81 80 PHE A N 1
ATOM 628 C CA . PHE A 1 80 ? -14.539 1.073 22.312 1.00 64.81 80 PHE A CA 1
ATOM 629 C C . PHE A 1 80 ? -15.659 0.355 21.546 1.00 64.81 80 PHE A C 1
ATOM 631 O O . PHE A 1 80 ? -15.349 -0.406 20.633 1.00 64.81 80 PHE A O 1
ATOM 638 N N . THR A 1 81 ? -16.942 0.592 21.856 1.00 62.03 81 THR A N 1
ATOM 639 C CA . THR A 1 81 ? -18.071 0.124 21.022 1.00 62.03 81 THR A CA 1
ATOM 640 C C . THR A 1 81 ? -18.159 0.838 19.681 1.00 62.03 81 THR A C 1
ATOM 642 O O . THR A 1 81 ? -18.787 0.323 18.762 1.00 62.03 81 THR A O 1
ATOM 645 N N . GLN A 1 82 ? -17.545 2.015 19.546 1.00 65.38 82 GLN A N 1
ATOM 646 C CA . GLN A 1 82 ? -17.363 2.605 18.229 1.00 65.38 82 GLN A CA 1
ATOM 647 C C . GLN A 1 82 ? -16.272 1.811 17.516 1.00 65.38 82 GLN A C 1
ATOM 649 O O . GLN A 1 82 ? -15.119 1.827 17.943 1.00 65.38 82 GLN A O 1
ATOM 654 N N . GLU A 1 83 ? -16.634 1.106 16.444 1.00 65.75 83 GLU A N 1
ATOM 655 C CA . GLU A 1 83 ? -15.688 0.421 15.562 1.00 65.75 83 GLU A CA 1
ATOM 656 C C . GLU A 1 83 ? -14.776 1.449 14.878 1.00 65.75 83 GLU A C 1
ATOM 658 O O . GLU A 1 83 ? -14.996 1.891 13.750 1.00 65.75 83 GLU A O 1
ATOM 663 N N . LYS A 1 84 ? -13.742 1.887 15.597 1.00 72.50 84 LYS A N 1
ATOM 664 C CA . LYS A 1 84 ? -12.711 2.789 15.093 1.00 72.50 84 LYS A CA 1
ATOM 665 C C . LYS A 1 84 ? -11.701 1.945 14.324 1.00 72.50 84 LYS A C 1
ATOM 667 O O . LYS A 1 84 ? -10.686 1.529 14.865 1.00 72.50 84 LYS A O 1
ATOM 672 N N . GLN A 1 85 ? -12.012 1.667 13.063 1.00 80.19 85 GLN A N 1
ATOM 673 C CA . GLN A 1 85 ? -11.081 1.032 12.134 1.00 80.19 85 GLN A CA 1
ATOM 674 C C . GLN A 1 85 ? -10.500 2.080 11.187 1.00 80.19 85 GLN A C 1
ATOM 676 O O . GLN A 1 85 ? -11.222 2.890 10.597 1.00 80.19 85 GLN A O 1
ATOM 681 N N . MET A 1 86 ? -9.184 2.046 11.000 1.00 83.75 86 MET A N 1
ATOM 682 C CA . MET A 1 86 ? -8.545 2.726 9.888 1.00 83.75 86 MET A CA 1
ATOM 683 C C . MET A 1 86 ? -9.012 2.074 8.591 1.00 83.75 86 MET A C 1
ATOM 685 O O . MET A 1 86 ? -8.754 0.898 8.317 1.00 83.75 86 MET A O 1
ATOM 689 N N . THR A 1 87 ? -9.711 2.864 7.789 1.00 87.31 87 THR A N 1
ATOM 690 C CA . THR A 1 87 ? -10.238 2.455 6.495 1.00 87.31 87 THR A CA 1
ATOM 6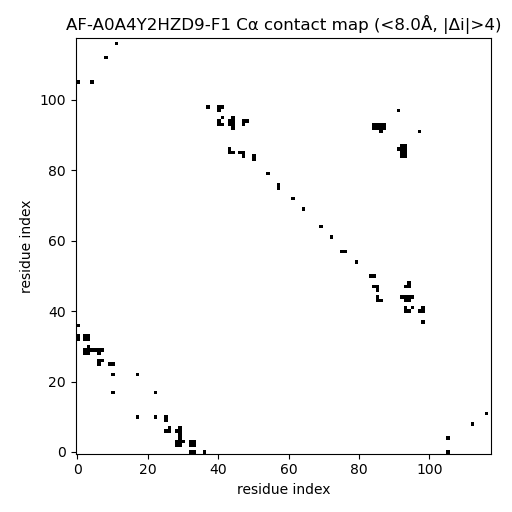91 C C . THR A 1 87 ? -9.692 3.370 5.415 1.00 87.31 87 THR A C 1
ATOM 693 O O . THR A 1 87 ? -9.529 4.578 5.605 1.00 87.31 87 THR A O 1
ATOM 696 N N . LEU A 1 88 ? -9.446 2.804 4.243 1.00 84.31 88 LEU A N 1
ATOM 697 C CA . LEU A 1 88 ? -9.241 3.569 3.034 1.00 84.31 88 LEU A CA 1
ATOM 698 C C . LEU A 1 88 ? -10.601 4.088 2.564 1.00 84.31 88 LEU A C 1
ATOM 700 O O . LEU A 1 88 ? -11.408 3.348 1.999 1.00 84.31 88 LEU A O 1
ATOM 704 N N . TRP A 1 89 ? -10.855 5.368 2.845 1.00 78.56 89 TRP A N 1
ATOM 705 C CA . TRP A 1 89 ? -12.041 6.096 2.381 1.00 78.56 89 TRP A CA 1
ATOM 706 C C . TRP A 1 89 ? -13.381 5.437 2.778 1.00 78.56 89 TRP A C 1
ATOM 708 O O . TRP A 1 89 ? -14.365 5.556 2.059 1.00 78.56 89 TRP A O 1
ATOM 718 N N . LYS A 1 90 ? -13.422 4.722 3.918 1.00 81.69 90 LYS A N 1
ATOM 719 C CA . LYS A 1 90 ? -14.548 3.880 4.387 1.00 81.69 90 LYS A CA 1
ATOM 720 C C . LYS A 1 90 ? -14.921 2.688 3.492 1.00 81.69 90 LYS A C 1
ATOM 722 O O . LYS A 1 90 ? -15.870 1.984 3.814 1.00 81.69 90 LYS A O 1
ATOM 727 N N . ILE A 1 91 ? -14.191 2.440 2.404 1.00 83.25 91 ILE A N 1
ATOM 728 C CA . ILE A 1 91 ? -14.487 1.344 1.468 1.00 83.25 91 ILE A CA 1
ATOM 729 C C . ILE A 1 91 ? -13.802 0.055 1.919 1.00 83.25 91 ILE A C 1
ATOM 731 O O . ILE A 1 91 ? -14.421 -1.003 1.940 1.00 83.25 91 ILE A O 1
ATOM 735 N N . TYR A 1 92 ? -12.522 0.147 2.287 1.00 83.88 92 TYR A N 1
ATOM 736 C CA . TYR A 1 92 ? -11.722 -1.011 2.676 1.00 83.88 92 TYR A CA 1
ATOM 737 C C . TYR A 1 92 ? -11.075 -0.785 4.041 1.00 83.88 92 TYR A C 1
ATOM 739 O O . TYR A 1 92 ? -10.365 0.210 4.196 1.00 83.88 92 TYR A O 1
ATOM 747 N N . PRO A 1 93 ? -11.261 -1.674 5.028 1.00 88.12 93 PRO A N 1
ATOM 748 C CA . PRO A 1 93 ? -10.415 -1.669 6.212 1.00 88.12 93 PRO A CA 1
ATOM 749 C C . PRO A 1 93 ? -8.983 -2.030 5.814 1.00 88.12 93 PRO A C 1
ATOM 751 O O . PRO A 1 93 ? -8.762 -2.852 4.924 1.00 88.12 93 PRO A O 1
ATOM 754 N N . PHE A 1 94 ? -7.999 -1.414 6.467 1.00 89.94 94 PHE A N 1
ATOM 755 C CA . PHE A 1 94 ? -6.624 -1.881 6.336 1.00 89.94 94 PHE A CA 1
ATOM 756 C C . PHE A 1 94 ? -6.485 -3.212 7.078 1.00 89.94 94 PHE A C 1
ATOM 758 O O . PHE A 1 94 ? -6.466 -3.245 8.306 1.00 89.94 94 PHE A O 1
ATOM 765 N N . ASP A 1 95 ? -6.413 -4.306 6.331 1.00 90.50 95 ASP A N 1
ATOM 766 C CA . ASP A 1 95 ? -6.173 -5.657 6.826 1.00 90.50 95 ASP A CA 1
ATOM 767 C C . ASP A 1 95 ? -4.981 -6.290 6.088 1.00 90.50 95 ASP A C 1
ATOM 769 O O . ASP A 1 95 ? -4.530 -5.820 5.037 1.00 90.50 95 ASP A O 1
ATOM 773 N N . ARG A 1 96 ? -4.455 -7.400 6.619 1.00 89.25 96 ARG A N 1
ATOM 774 C CA . ARG A 1 96 ? -3.380 -8.145 5.938 1.00 89.25 96 ARG A CA 1
ATOM 775 C C . ARG A 1 96 ? -3.817 -8.650 4.563 1.00 89.25 96 ARG A C 1
ATOM 777 O O . ARG A 1 96 ? -2.980 -8.770 3.667 1.00 89.25 96 ARG A O 1
ATOM 784 N N . SER A 1 97 ? -5.112 -8.928 4.370 1.00 91.38 97 SER A N 1
ATOM 785 C CA . SER A 1 97 ? -5.610 -9.408 3.080 1.00 91.38 97 SER A CA 1
ATOM 786 C C . SER A 1 97 ? -5.527 -8.332 1.997 1.00 91.38 97 SER A C 1
ATOM 788 O O . SER A 1 97 ? -5.172 -8.663 0.868 1.00 91.38 97 SER A O 1
ATOM 790 N N . LEU A 1 98 ? -5.744 -7.051 2.317 1.00 90.31 98 LEU A N 1
ATOM 791 C CA . LEU A 1 98 ? -5.579 -5.939 1.379 1.00 90.31 98 LEU A CA 1
ATOM 792 C C . LEU A 1 98 ? -4.138 -5.835 0.873 1.00 90.31 98 LEU A C 1
ATOM 794 O O . LEU A 1 98 ? -3.925 -5.630 -0.322 1.00 90.31 98 LEU A O 1
ATOM 798 N N . ILE A 1 99 ? -3.148 -6.052 1.745 1.00 91.56 99 ILE A N 1
ATOM 799 C CA . ILE A 1 99 ? -1.730 -6.066 1.357 1.00 91.56 99 ILE A CA 1
ATOM 800 C C . ILE A 1 99 ? -1.474 -7.198 0.357 1.00 91.56 99 ILE A C 1
ATOM 802 O O . ILE A 1 99 ? -0.954 -6.951 -0.732 1.00 91.56 99 ILE A O 1
ATOM 806 N N . ILE A 1 100 ? -1.902 -8.421 0.679 1.00 93.19 100 ILE A N 1
ATOM 807 C CA . ILE A 1 100 ? -1.727 -9.591 -0.195 1.00 93.19 100 ILE A CA 1
ATOM 808 C C . ILE A 1 100 ? -2.438 -9.378 -1.537 1.00 93.19 100 ILE A C 1
ATOM 810 O O . ILE A 1 100 ? -1.847 -9.609 -2.590 1.00 93.19 100 ILE A O 1
ATOM 814 N N . LYS A 1 101 ? -3.676 -8.869 -1.520 1.00 92.94 101 LYS A N 1
ATOM 815 C CA . LYS A 1 101 ? -4.438 -8.530 -2.730 1.00 92.94 101 LYS A CA 1
ATOM 816 C C . LYS A 1 101 ? -3.716 -7.483 -3.570 1.00 92.94 101 LYS A C 1
ATOM 818 O O . LYS A 1 101 ? -3.652 -7.634 -4.786 1.00 92.94 101 LYS A O 1
ATOM 823 N N . SER A 1 102 ? -3.139 -6.454 -2.952 1.00 90.75 102 SER A N 1
ATOM 824 C CA . SER A 1 102 ? -2.401 -5.411 -3.673 1.00 90.75 102 SER A CA 1
ATOM 825 C C . SER A 1 102 ? -1.139 -5.951 -4.360 1.00 90.75 102 SER A C 1
ATOM 827 O O . SER A 1 102 ? -0.884 -5.618 -5.516 1.00 90.75 102 SER A O 1
ATOM 829 N N . LEU A 1 103 ? -0.402 -6.857 -3.705 1.00 91.75 103 LEU A N 1
ATOM 830 C CA . LEU A 1 103 ? 0.761 -7.531 -4.288 1.00 91.75 103 LEU A CA 1
ATOM 831 C C . LEU A 1 103 ? 0.355 -8.493 -5.408 1.00 91.75 103 LEU A C 1
ATOM 833 O O . LEU A 1 103 ? 0.961 -8.485 -6.477 1.00 91.75 103 LEU A O 1
ATOM 837 N N . GLY A 1 104 ? -0.709 -9.271 -5.203 1.00 93.06 104 GLY A N 1
ATOM 838 C CA . GLY A 1 104 ? -1.274 -10.136 -6.240 1.00 93.06 104 GLY A CA 1
ATOM 839 C C . GLY A 1 104 ? -1.746 -9.338 -7.455 1.00 93.06 104 GLY A C 1
ATOM 840 O O . GLY A 1 104 ? -1.519 -9.743 -8.591 1.00 93.06 104 GLY A O 1
ATOM 841 N N . THR A 1 105 ? -2.323 -8.158 -7.226 1.00 92.25 105 THR A N 1
ATOM 842 C CA . THR A 1 105 ? -2.738 -7.224 -8.279 1.00 92.25 105 THR A CA 1
ATOM 843 C C . THR A 1 105 ? -1.531 -6.692 -9.051 1.00 92.25 105 THR A C 1
ATOM 845 O O . THR A 1 105 ? -1.550 -6.696 -10.280 1.00 92.25 105 THR A O 1
ATOM 848 N N . LEU A 1 106 ? -0.456 -6.299 -8.356 1.00 90.75 106 LEU A N 1
ATOM 849 C CA . LEU A 1 106 ? 0.804 -5.891 -8.987 1.00 90.75 106 LEU A CA 1
ATOM 850 C C . LEU A 1 106 ? 1.359 -6.988 -9.897 1.00 90.75 106 LEU A C 1
ATOM 852 O O . LEU A 1 106 ? 1.710 -6.714 -11.041 1.00 90.75 106 LEU A O 1
ATOM 856 N N . LEU A 1 107 ? 1.411 -8.221 -9.395 1.00 91.00 107 LEU A N 1
ATOM 857 C CA . LEU A 1 107 ? 1.936 -9.368 -10.128 1.00 91.00 107 LEU A CA 1
ATOM 858 C C . LEU A 1 107 ? 1.056 -9.720 -11.332 1.00 91.00 107 LEU A C 1
ATOM 860 O O . LEU A 1 107 ? 1.569 -9.890 -12.433 1.00 91.00 107 LEU A O 1
ATOM 864 N N . THR A 1 108 ? -0.265 -9.760 -11.148 1.00 92.44 108 THR A N 1
ATOM 865 C CA . THR A 1 108 ? -1.228 -10.081 -12.214 1.00 92.44 108 THR A CA 1
ATOM 866 C C . THR A 1 108 ? -1.152 -9.064 -13.347 1.00 92.44 108 THR A C 1
ATOM 868 O O . THR A 1 108 ? -0.997 -9.441 -14.507 1.00 92.44 108 THR A O 1
ATOM 871 N N . TYR A 1 109 ? -1.194 -7.769 -13.026 1.00 87.94 109 TYR A N 1
ATOM 872 C CA . TYR A 1 109 ? -1.060 -6.725 -14.039 1.00 87.94 109 TYR A CA 1
ATOM 873 C C . TYR A 1 109 ? 0.348 -6.671 -14.635 1.00 87.94 109 TYR A C 1
ATOM 875 O O . TYR A 1 109 ? 0.480 -6.417 -15.825 1.00 87.94 109 TYR A O 1
ATOM 883 N N . GLY A 1 110 ? 1.396 -6.965 -13.861 1.00 85.69 110 GLY A N 1
ATOM 884 C CA . GLY A 1 110 ? 2.757 -7.094 -14.384 1.00 85.69 110 GLY A CA 1
ATOM 885 C C . GLY A 1 110 ? 2.875 -8.194 -15.443 1.00 85.69 110 GLY A C 1
ATOM 886 O O . GLY A 1 110 ? 3.448 -7.962 -16.506 1.00 85.69 110 GLY A O 1
ATOM 887 N N . ILE A 1 111 ? 2.274 -9.363 -15.197 1.00 87.94 111 ILE A N 1
ATOM 888 C CA . ILE A 1 111 ? 2.206 -10.464 -16.170 1.00 87.94 111 ILE A CA 1
ATOM 889 C C . ILE A 1 111 ? 1.397 -10.046 -17.400 1.00 87.94 111 ILE A C 1
ATOM 891 O O . ILE A 1 111 ? 1.831 -10.291 -18.525 1.00 87.94 111 ILE A O 1
ATOM 895 N N . LEU A 1 112 ? 0.247 -9.393 -17.210 1.00 87.94 112 LEU A N 1
ATOM 896 C CA . LEU A 1 112 ? -0.566 -8.882 -18.318 1.00 87.94 112 LEU A CA 1
ATOM 897 C C . LEU A 1 112 ? 0.230 -7.907 -19.189 1.00 87.94 112 LEU A C 1
ATOM 899 O O . LEU A 1 112 ? 0.251 -8.071 -20.402 1.00 87.94 112 LEU A O 1
ATOM 903 N N . PHE A 1 113 ? 0.950 -6.953 -18.597 1.00 82.56 113 PHE A N 1
ATOM 904 C CA . PHE A 1 113 ? 1.801 -6.036 -19.357 1.00 82.56 113 PHE A CA 1
ATOM 905 C C . PHE A 1 113 ? 2.908 -6.774 -20.113 1.00 82.56 113 PHE A C 1
ATOM 907 O O . PHE A 1 113 ? 3.092 -6.535 -21.302 1.00 82.56 113 PHE A O 1
ATOM 914 N N . ALA A 1 114 ? 3.593 -7.719 -19.465 1.00 79.88 114 ALA A N 1
ATOM 915 C CA . ALA A 1 114 ? 4.659 -8.494 -20.099 1.00 79.88 114 ALA A CA 1
ATOM 916 C C . ALA A 1 114 ? 4.166 -9.375 -21.262 1.00 79.88 114 ALA A C 1
ATOM 918 O O . ALA A 1 114 ? 4.918 -9.626 -22.202 1.00 79.88 114 ALA A O 1
ATOM 919 N N . THR A 1 115 ? 2.926 -9.862 -21.193 1.00 83.44 115 THR A N 1
ATOM 920 C CA . THR A 1 115 ? 2.346 -10.767 -22.199 1.00 83.44 115 THR A CA 1
ATOM 921 C C . THR A 1 115 ? 1.631 -10.036 -23.333 1.00 83.44 115 THR A C 1
ATOM 923 O O . THR A 1 115 ? 1.715 -10.492 -24.470 1.00 83.44 115 THR A O 1
ATOM 926 N N . LEU A 1 116 ? 0.964 -8.911 -23.051 1.00 74.50 116 LEU A N 1
ATOM 927 C CA . LEU A 1 116 ? 0.197 -8.131 -24.030 1.00 74.50 116 LEU A CA 1
ATOM 928 C C . LEU A 1 116 ? 1.015 -7.054 -24.748 1.00 74.50 116 LEU A C 1
ATOM 930 O O . LEU A 1 116 ? 0.613 -6.630 -25.823 1.00 74.50 116 LEU A O 1
ATOM 934 N N . GLY A 1 117 ? 2.137 -6.589 -24.191 1.00 62.06 117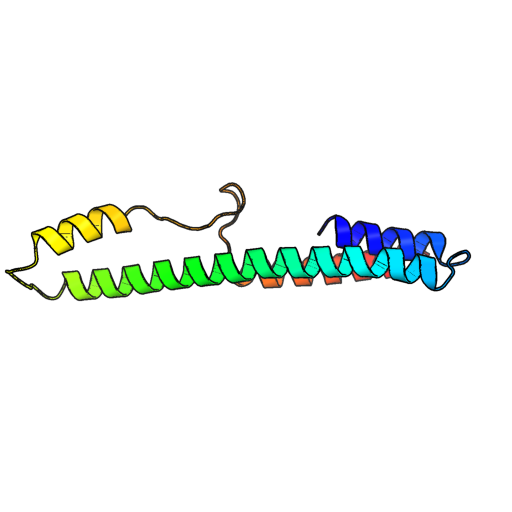 GLY A N 1
ATOM 935 C CA . GLY A 1 117 ? 2.978 -5.563 -24.825 1.00 62.06 117 GLY A CA 1
ATOM 936 C C . GLY A 1 117 ? 3.892 -6.094 -25.939 1.00 62.06 117 GLY A C 1
ATOM 937 O O . GLY A 1 117 ? 5.029 -5.637 -26.057 1.00 62.06 117 GLY A O 1
ATOM 938 N N . LYS A 1 118 ? 3.419 -7.088 -26.697 1.00 51.81 118 LYS A N 1
ATOM 939 C CA . LYS A 1 118 ? 4.064 -7.636 -27.894 1.00 51.81 118 LYS A CA 1
ATOM 940 C C . LYS A 1 118 ? 3.451 -7.046 -29.154 1.00 51.81 118 LYS A C 1
ATOM 942 O O . LYS A 1 118 ? 2.209 -6.918 -29.183 1.00 51.81 118 LYS A O 1
#

Radius of gyration: 22.44 Å; Cα contacts (8 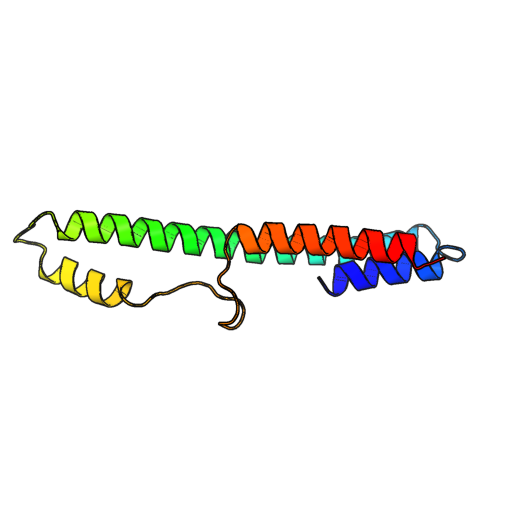Å, |Δi|>4): 69; chains: 1; bounding box: 39×19×70 Å

pLDDT: mean 82.18, std 9.55, range [51.81, 94.5]

Sequence (118 aa):
MIGTFWGGYCAMVFRQNMDYEYFFSLMVPSGASLTLMLLIMLSGSLVNEMTISSQHVLQKLSYINLESSEKLITICRKEFTQEKQMTLWKIYPFDRSLIIKSLGTLLTYGILFATLGK

Secondary structure (DSSP, 8-state):
-HHHHHHHHHHHHTGGG--HHHHHHHHHHHHHHHHHHHHHHHHHHHHHHHHHHHHHHHHHHHHS--TT-HHHHHHHHHHHSS----EETTTEE--HHHHHHHHHHHHHHHHHHHHH--

Solvent-accessible surface area (backbone atoms only — not comparable to full-atom values): 6609 Å² total; per-residue (Å²): 99,68,52,38,51,51,30,53,49,52,55,60,74,44,54,92,78,58,52,73,67,60,50,47,67,38,49,52,58,14,50,51,40,47,52,54,49,49,51,52,42,49,54,30,20,53,53,32,53,50,48,55,50,52,49,53,51,49,56,57,50,64,70,52,84,50,87,92,39,55,70,58,48,50,52,50,48,64,64,60,68,50,85,79,61,52,42,58,88,81,77,42,66,33,38,73,63,54,54,54,50,51,52,51,48,52,50,52,51,49,50,48,50,72,67,64,76,113

Organism: Araneus ventricosus (NCBI:txid182803)

Mean predicted aligned error: 8.62 Å

Foldseek 3Di:
DCLLVVLLLCCLVCVVPDDPVNNCVSVVSNVVVVVVVLVVLVVLAVVLVVLVVVLVVLVVVCVVDPVVCVVVSVVVCVVSVPNPHDADVVPGGSHPVVVVVVVVVVVVVSVVCVVVSD

Nearest PDB structures (foldseek):
  8z9z-assembly1_D  TM=6.653E-01  e=3.519E+00  Acyrthosiphon pisum